Protein AF-A0A8X7QEF0-F1 (afdb_monomer_lite)

Secondary structure (DSSP, 8-state):
-----------------TT-SPP-TT-TTGGGB--------TTSTTS-EEEEEEEEEEETTEEEEEEEEEE----------

Sequence (81 aa):
MVTNKDKNEVVLDSGVYLRGPPVPANNKIVKFVDLSQLCRGPQNSPGHWLVTGVRLYLDKGKLCLHVKFALLHHQRLLGAS

Structure (mmCIF, N/CA/C/O backbone):
data_AF-A0A8X7QEF0-F1
#
_entry.id   AF-A0A8X7QEF0-F1
#
loop_
_atom_site.group_PDB
_atom_site.id
_atom_site.type_symbol
_atom_site.label_atom_id
_atom_site.label_alt_id
_atom_site.label_comp_id
_atom_site.label_asym_id
_atom_site.label_entity_id
_atom_site.label_seq_id
_atom_site.pdbx_PDB_ins_code
_atom_site.Cartn_x
_atom_site.Cartn_y
_atom_site.Cartn_z
_atom_site.occupancy
_atom_site.B_iso_or_equiv
_atom_site.auth_seq_id
_atom_site.auth_comp_id
_atom_site.auth_asym_id
_atom_site.auth_atom_id
_atom_site.pdbx_PDB_model_num
ATOM 1 N N . MET A 1 1 ? -24.557 41.389 9.681 1.00 36.62 1 MET A N 1
ATOM 2 C CA . MET A 1 1 ? -24.570 40.146 8.881 1.00 36.62 1 MET A CA 1
ATOM 3 C C . MET A 1 1 ? -23.325 39.352 9.246 1.00 36.62 1 MET A C 1
ATOM 5 O O .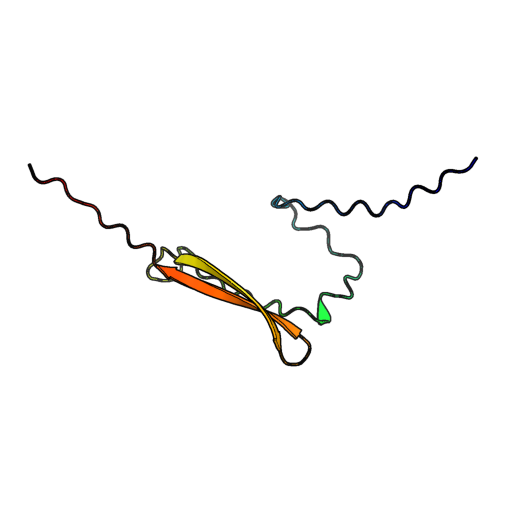 MET A 1 1 ? -22.237 39.751 8.860 1.00 36.62 1 MET A O 1
ATOM 9 N N . VAL A 1 2 ? -23.455 38.316 10.078 1.00 38.78 2 VAL A N 1
ATOM 10 C CA . VAL A 1 2 ? -22.327 37.447 10.451 1.00 38.78 2 VAL A CA 1
ATOM 11 C C . VAL A 1 2 ? -22.293 36.300 9.449 1.00 38.78 2 VAL A C 1
ATOM 13 O O . VAL A 1 2 ? -23.189 35.46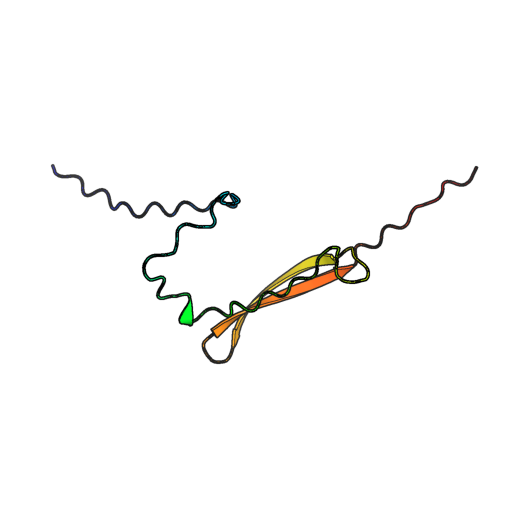1 9.437 1.00 38.78 2 VAL A O 1
ATOM 16 N N . THR A 1 3 ? -21.299 36.288 8.567 1.00 43.78 3 THR A N 1
ATOM 17 C CA . THR A 1 3 ? -21.080 35.181 7.634 1.00 43.78 3 THR A CA 1
ATOM 18 C C . THR A 1 3 ? -20.355 34.054 8.362 1.00 43.78 3 THR A C 1
ATOM 20 O O . THR A 1 3 ? -19.159 34.157 8.637 1.00 43.78 3 THR A O 1
ATOM 23 N N . ASN A 1 4 ? -21.078 32.978 8.675 1.00 49.84 4 ASN A N 1
ATOM 24 C CA . ASN A 1 4 ? -20.487 31.702 9.070 1.00 49.84 4 ASN A CA 1
ATOM 25 C C . ASN A 1 4 ? -19.756 31.114 7.856 1.00 49.84 4 ASN A C 1
ATOM 27 O O . ASN A 1 4 ? -20.386 30.642 6.913 1.00 49.84 4 ASN A O 1
ATOM 31 N N . LYS A 1 5 ? -18.423 31.188 7.858 1.00 49.75 5 LYS A N 1
ATOM 32 C CA . LYS A 1 5 ? -17.576 30.468 6.905 1.00 49.75 5 LYS A CA 1
ATOM 33 C C . LYS A 1 5 ? -17.226 29.135 7.552 1.00 49.75 5 LYS A C 1
ATOM 35 O O . LYS A 1 5 ? -16.374 29.095 8.435 1.00 49.75 5 LYS A O 1
ATOM 40 N N . ASP A 1 6 ? -17.922 28.079 7.148 1.00 54.78 6 ASP A N 1
ATOM 41 C CA . ASP A 1 6 ? -17.603 26.704 7.526 1.00 54.78 6 ASP A CA 1
ATOM 42 C C . ASP A 1 6 ? -16.195 26.380 6.990 1.00 54.78 6 ASP A C 1
ATOM 44 O O . ASP A 1 6 ? -15.969 26.314 5.782 1.00 54.78 6 ASP A O 1
ATOM 48 N N . LYS A 1 7 ? -15.201 26.321 7.886 1.00 53.88 7 LYS A N 1
ATOM 49 C CA . LYS A 1 7 ? -13.771 26.176 7.553 1.00 53.88 7 LYS A CA 1
ATOM 50 C C . LYS A 1 7 ? -13.353 24.705 7.471 1.00 53.88 7 LYS A C 1
ATOM 52 O O . LYS A 1 7 ? -12.358 24.321 8.076 1.00 53.88 7 LYS A O 1
ATOM 57 N N . ASN A 1 8 ? -14.087 23.883 6.730 1.00 60.16 8 ASN A N 1
ATOM 58 C CA . ASN A 1 8 ? -13.624 22.540 6.369 1.00 60.16 8 ASN A CA 1
ATOM 59 C C . ASN A 1 8 ? -13.107 22.532 4.928 1.00 60.16 8 ASN A C 1
ATOM 61 O O . ASN A 1 8 ? -13.647 21.866 4.048 1.00 60.16 8 ASN A O 1
ATOM 65 N N . GLU A 1 9 ? -12.052 23.309 4.682 1.00 58.94 9 GLU A N 1
ATOM 66 C CA . GLU A 1 9 ? -11.295 23.218 3.436 1.00 58.94 9 GLU A CA 1
ATOM 67 C C . GLU A 1 9 ? -10.422 21.960 3.499 1.00 58.94 9 GLU A C 1
ATOM 69 O O . GLU A 1 9 ? -9.364 21.935 4.129 1.00 58.94 9 GLU A O 1
ATOM 74 N N . VAL A 1 10 ? -10.911 20.877 2.897 1.00 58.59 10 VAL A N 1
ATOM 75 C CA . VAL A 1 10 ? -10.149 19.635 2.758 1.00 58.59 10 VAL A CA 1
ATOM 76 C C . VAL A 1 10 ? -9.170 19.821 1.603 1.00 58.59 10 VAL A C 1
ATOM 78 O O . VAL A 1 10 ? -9.520 19.643 0.438 1.00 58.59 10 VAL A O 1
ATOM 81 N N . VAL A 1 11 ? -7.940 20.211 1.932 1.00 58.88 11 VAL A N 1
ATOM 82 C CA . VAL A 1 11 ? -6.837 20.279 0.968 1.00 58.88 11 VAL A CA 1
ATOM 83 C C . VAL A 1 11 ? -6.402 18.852 0.625 1.00 58.88 11 VAL A C 1
ATOM 85 O O . VAL A 1 11 ? -5.881 18.128 1.472 1.00 58.88 11 VAL A O 1
ATOM 88 N N . LEU A 1 12 ? -6.647 18.442 -0.620 1.00 53.28 12 LEU A N 1
ATOM 89 C CA . LEU A 1 12 ? -6.234 17.157 -1.189 1.00 53.28 12 LEU A CA 1
ATOM 90 C C . LEU A 1 12 ? -4.954 17.379 -2.008 1.00 53.28 12 LEU A C 1
ATOM 92 O O . LEU A 1 12 ? -5.021 17.761 -3.172 1.00 53.28 12 LEU A O 1
ATOM 96 N N . ASP A 1 13 ? -3.792 17.171 -1.386 1.00 62.97 13 ASP A N 1
ATOM 97 C CA . ASP A 1 13 ? -2.475 17.278 -2.027 1.00 62.97 13 ASP A CA 1
ATOM 98 C C . ASP A 1 13 ? -1.676 15.974 -1.838 1.00 62.97 13 ASP A C 1
ATOM 100 O O . ASP A 1 13 ? -1.775 15.307 -0.808 1.00 62.97 13 ASP A O 1
ATOM 104 N N . SER A 1 14 ? -0.889 15.602 -2.849 1.00 59.38 14 SER A N 1
ATOM 105 C CA . SER A 1 14 ? 0.018 14.446 -2.852 1.00 59.38 14 SER A CA 1
ATOM 106 C C . SER A 1 14 ? 1.412 14.756 -2.283 1.00 59.38 14 SER A C 1
ATOM 108 O O . SER A 1 14 ? 2.326 13.941 -2.421 1.00 59.38 14 SER A O 1
ATOM 110 N N . GLY A 1 15 ? 1.608 15.938 -1.693 1.00 68.38 15 GLY A N 1
ATOM 111 C CA . GLY A 1 15 ? 2.890 16.398 -1.166 1.00 68.38 15 GLY A CA 1
ATOM 112 C C . GLY A 1 15 ? 3.535 15.441 -0.153 1.00 68.38 15 GLY A C 1
ATOM 113 O O . GLY A 1 15 ? 2.892 14.917 0.757 1.00 68.38 15 GLY A O 1
ATOM 114 N N . VAL A 1 16 ? 4.848 15.232 -0.292 1.00 53.81 16 VAL A N 1
ATOM 115 C CA . VAL A 1 16 ? 5.655 14.458 0.662 1.00 53.81 16 VAL A CA 1
ATOM 116 C C . VAL A 1 16 ? 6.042 15.362 1.833 1.00 53.81 16 VAL A C 1
ATOM 118 O O . VAL A 1 16 ? 6.785 16.330 1.673 1.00 53.81 16 VAL A O 1
ATOM 121 N N . TYR A 1 17 ? 5.550 15.050 3.031 1.00 58.22 17 TYR A N 1
ATOM 122 C CA . TYR A 1 17 ? 5.847 15.827 4.234 1.00 58.22 17 TYR A CA 1
ATOM 123 C C . TYR A 1 17 ? 7.271 15.550 4.740 1.00 58.22 17 TYR A C 1
ATOM 125 O O . TYR A 1 17 ? 7.548 14.477 5.274 1.00 58.22 17 TYR A O 1
ATOM 133 N N . LEU A 1 18 ? 8.156 16.549 4.655 1.00 61.56 18 LEU A N 1
ATOM 134 C CA . LEU A 1 18 ? 9.558 16.472 5.109 1.00 61.56 18 LEU A CA 1
ATOM 135 C C . LEU A 1 18 ? 9.725 16.074 6.592 1.00 61.56 18 LEU A C 1
ATOM 137 O O . LEU A 1 18 ? 10.770 15.557 6.971 1.00 61.56 18 LEU A O 1
ATOM 141 N N . ARG A 1 19 ? 8.706 16.302 7.436 1.00 67.06 19 ARG A N 1
ATOM 142 C CA . ARG A 1 19 ? 8.695 15.960 8.874 1.00 67.06 19 ARG A CA 1
ATOM 143 C C . ARG A 1 19 ? 7.721 14.827 9.231 1.00 67.06 19 ARG A C 1
ATOM 145 O O . ARG A 1 19 ? 7.447 14.606 10.408 1.00 67.06 19 ARG A O 1
ATOM 152 N N . GLY A 1 20 ? 7.196 14.137 8.219 1.00 59.38 20 GLY A N 1
ATOM 153 C CA . GLY A 1 20 ? 6.055 13.237 8.344 1.00 59.38 20 GLY A CA 1
ATOM 154 C C . GLY A 1 20 ? 4.719 13.995 8.327 1.00 59.38 20 GLY A C 1
ATOM 155 O O . GLY A 1 20 ? 4.683 15.192 8.630 1.00 59.38 20 GLY A O 1
ATOM 156 N N . PRO A 1 21 ? 3.619 13.336 7.922 1.00 58.94 21 PRO A N 1
ATOM 157 C CA . PRO A 1 21 ? 2.301 13.952 7.949 1.00 58.94 21 PRO A CA 1
ATOM 158 C C . PRO A 1 21 ? 1.990 14.446 9.370 1.00 58.94 21 PRO A C 1
ATOM 160 O O . PRO A 1 21 ? 2.333 13.748 10.331 1.00 58.94 21 PRO A O 1
ATOM 163 N N . PRO A 1 22 ? 1.360 15.624 9.538 1.00 67.12 22 PRO A N 1
ATOM 164 C CA . PRO A 1 22 ? 0.911 16.066 10.853 1.00 67.12 22 PRO A CA 1
ATOM 165 C C . PRO A 1 22 ? 0.076 14.950 11.489 1.00 67.12 22 PRO A C 1
ATOM 167 O O . PRO A 1 22 ? -0.850 14.434 10.861 1.00 67.12 22 PRO A O 1
ATOM 170 N N . VAL A 1 23 ? 0.455 14.5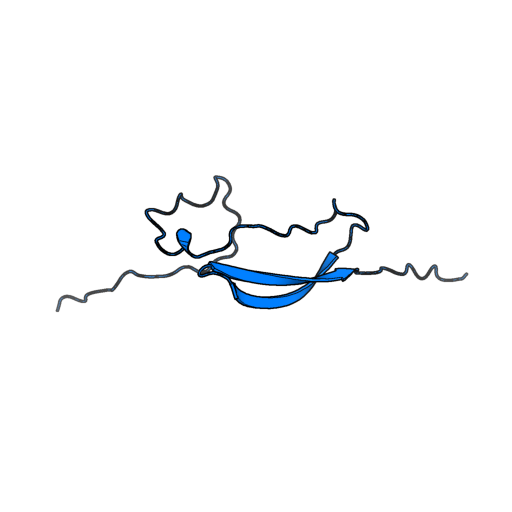33 12.703 1.00 62.28 23 VAL A N 1
ATOM 171 C CA . VAL A 1 23 ? -0.187 13.417 13.411 1.00 62.28 23 VAL A CA 1
ATOM 172 C C . VAL A 1 23 ? -1.692 13.692 13.447 1.00 62.28 23 VAL A C 1
ATOM 174 O O . VAL A 1 23 ? -2.089 14.7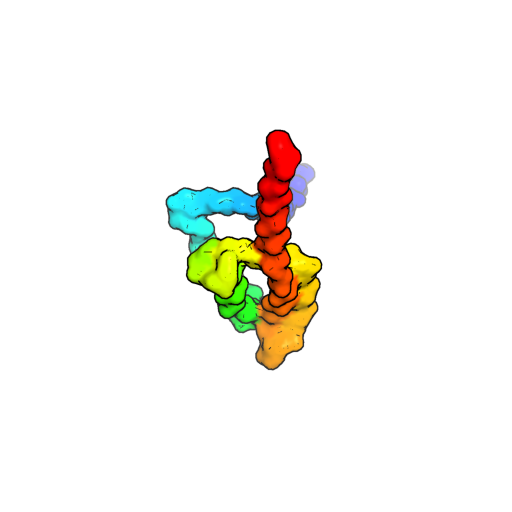22 14.001 1.00 62.28 23 VAL A O 1
ATOM 177 N N . PRO A 1 24 ? -2.542 12.838 12.848 1.00 60.19 24 PRO A N 1
ATOM 178 C CA . PRO A 1 24 ? -3.953 13.154 12.748 1.00 60.19 24 PRO A CA 1
ATOM 179 C C . PRO A 1 24 ? -4.559 13.164 14.148 1.00 60.19 24 PRO A C 1
ATOM 181 O O . PRO A 1 24 ? -4.611 12.131 14.821 1.00 60.19 24 PRO A O 1
ATOM 184 N N . ALA A 1 25 ? -5.033 14.327 14.589 1.00 59.12 25 ALA A N 1
ATOM 185 C CA . ALA A 1 25 ? -5.854 14.435 15.781 1.00 59.12 25 ALA A CA 1
ATOM 186 C C . ALA A 1 25 ? -7.137 13.618 15.549 1.00 59.12 25 ALA A C 1
ATOM 188 O O . ALA A 1 25 ? -8.034 14.049 14.835 1.00 59.12 25 ALA A O 1
ATOM 189 N N . ASN A 1 26 ? -7.208 12.412 16.123 1.00 63.53 26 ASN A N 1
ATOM 190 C CA . ASN A 1 26 ? -8.406 11.566 16.146 1.00 63.53 26 ASN A CA 1
ATOM 191 C C . ASN A 1 26 ? -9.057 11.323 14.762 1.00 63.53 26 ASN A C 1
ATOM 193 O O . ASN A 1 26 ? -10.208 11.694 14.518 1.00 63.53 26 ASN A O 1
ATOM 197 N N . ASN A 1 27 ? -8.364 10.624 13.858 1.00 70.00 27 ASN A N 1
ATOM 198 C CA . ASN A 1 27 ? -9.019 10.104 12.656 1.00 70.00 27 ASN A CA 1
ATOM 199 C C . ASN A 1 27 ? -9.821 8.833 12.980 1.00 70.00 27 ASN A C 1
ATOM 201 O O . ASN A 1 27 ? -9.338 7.709 12.840 1.00 70.00 27 ASN A O 1
ATOM 205 N N . LYS A 1 28 ? -11.095 9.014 13.359 1.00 76.38 28 LYS A N 1
ATOM 206 C CA . LYS A 1 28 ? -12.067 7.940 13.665 1.00 76.38 28 LYS A CA 1
ATOM 207 C C . LYS A 1 28 ? -12.249 6.905 12.547 1.00 76.38 28 LYS A C 1
ATOM 209 O O . LYS A 1 28 ? -12.815 5.848 12.805 1.00 76.38 28 LYS A O 1
ATOM 214 N N . ILE A 1 29 ? -11.816 7.211 11.325 1.00 77.56 29 ILE A N 1
ATOM 215 C CA . ILE A 1 29 ? -11.949 6.347 10.146 1.00 77.56 29 ILE A CA 1
ATOM 216 C C . ILE A 1 29 ? -10.806 5.322 10.072 1.00 77.56 29 ILE A C 1
ATOM 218 O O . ILE A 1 29 ? -11.020 4.218 9.585 1.00 77.56 29 ILE A O 1
ATOM 222 N N . VAL A 1 30 ? -9.624 5.622 10.631 1.00 79.75 30 VAL A N 1
ATOM 223 C CA . VAL A 1 30 ? -8.421 4.769 10.520 1.00 79.75 30 VAL A CA 1
ATOM 224 C C . VAL A 1 30 ? -8.640 3.371 11.106 1.00 79.75 30 VAL A C 1
ATOM 226 O O . VAL A 1 30 ? -8.139 2.399 10.556 1.00 79.75 30 VAL A O 1
ATOM 229 N N . LYS A 1 31 ? -9.458 3.232 12.159 1.00 82.44 31 LYS A N 1
ATOM 230 C CA . LYS A 1 31 ? -9.815 1.920 12.742 1.00 82.44 31 LYS A CA 1
ATOM 231 C C . LYS A 1 31 ? -10.552 0.987 11.775 1.00 82.44 31 LYS A C 1
ATOM 233 O O . LYS A 1 31 ? -10.570 -0.221 11.996 1.00 82.44 31 LYS A O 1
ATOM 238 N N . PHE A 1 32 ? -11.170 1.545 10.737 1.00 85.69 32 PHE A N 1
ATOM 239 C CA . PHE A 1 32 ? -11.881 0.799 9.709 1.00 85.69 32 PHE A CA 1
ATOM 240 C C . PHE A 1 32 ? -11.057 0.633 8.441 1.00 85.69 32 PHE A C 1
ATOM 242 O O . PHE A 1 32 ? -11.571 0.048 7.507 1.00 85.69 32 PHE A O 1
ATOM 249 N N . VAL A 1 33 ? -9.829 1.141 8.352 1.00 84.62 33 VAL A N 1
ATOM 250 C CA . VAL A 1 33 ? -9.004 1.007 7.147 1.00 84.62 33 VAL A CA 1
ATOM 251 C C . VAL A 1 33 ? -7.993 -0.107 7.370 1.00 84.62 33 VAL A C 1
ATOM 253 O O . VAL A 1 33 ? -7.351 -0.172 8.421 1.00 84.62 33 VAL A O 1
ATOM 256 N N . ASP A 1 34 ? -7.850 -0.999 6.394 1.00 83.50 34 ASP A N 1
ATOM 257 C CA . ASP A 1 34 ? -6.689 -1.874 6.367 1.00 83.50 34 ASP A CA 1
ATOM 258 C C . ASP A 1 34 ? -5.456 -1.063 5.953 1.00 83.50 34 ASP A C 1
ATOM 260 O O . ASP A 1 34 ? -5.363 -0.560 4.835 1.00 83.50 34 ASP A O 1
ATOM 264 N N . LEU A 1 35 ? -4.528 -0.908 6.894 1.00 77.62 35 LEU A N 1
ATOM 265 C CA . LEU A 1 35 ? -3.267 -0.195 6.700 1.00 77.62 35 LEU A CA 1
ATOM 266 C C . LEU A 1 35 ? -2.158 -1.117 6.175 1.00 77.62 35 LEU A C 1
ATOM 268 O O . LEU A 1 35 ? -1.013 -0.679 6.061 1.00 77.62 35 LEU A O 1
ATOM 272 N N . SER A 1 36 ? -2.463 -2.390 5.895 1.00 77.81 36 SER A N 1
ATOM 273 C CA . SER A 1 36 ? -1.498 -3.310 5.308 1.00 77.81 36 SER A CA 1
ATOM 274 C C . SER A 1 36 ? -1.076 -2.802 3.923 1.00 77.81 36 SER A C 1
ATOM 276 O O . SER A 1 36 ? -1.840 -2.769 2.958 1.00 77.81 36 SER A O 1
ATOM 278 N N . GLN A 1 37 ? 0.161 -2.313 3.832 1.00 66.94 37 GLN A N 1
ATOM 279 C CA . GLN A 1 37 ? 0.685 -1.762 2.592 1.00 66.94 37 GLN A CA 1
ATOM 280 C C . GLN A 1 37 ? 1.296 -2.881 1.748 1.00 66.94 37 GLN A C 1
ATOM 282 O O . GLN A 1 37 ? 2.284 -3.509 2.130 1.00 66.94 37 GLN A O 1
ATOM 287 N N . LEU A 1 38 ? 0.735 -3.108 0.561 1.00 66.88 38 LEU A N 1
ATOM 288 C CA . LEU A 1 38 ? 1.309 -4.006 -0.438 1.00 66.88 38 LEU A CA 1
ATOM 289 C C . LEU A 1 38 ? 2.321 -3.228 -1.289 1.00 66.88 38 LEU A C 1
ATOM 291 O O . LEU A 1 38 ? 2.007 -2.710 -2.359 1.00 66.88 38 LEU A O 1
ATOM 295 N N . CYS A 1 39 ? 3.551 -3.123 -0.790 1.00 64.88 39 CYS A N 1
ATOM 296 C CA . CYS A 1 39 ? 4.659 -2.533 -1.534 1.00 64.88 39 CYS A CA 1
ATOM 297 C C . CYS A 1 39 ? 5.266 -3.569 -2.482 1.00 64.88 39 CYS A C 1
ATOM 299 O O . CYS A 1 39 ? 5.937 -4.502 -2.044 1.00 64.88 39 CYS A O 1
ATOM 301 N N . ARG A 1 40 ? 5.060 -3.387 -3.789 1.00 69.69 40 ARG A N 1
ATOM 302 C CA . ARG A 1 40 ? 5.911 -3.989 -4.821 1.00 69.69 40 ARG A CA 1
ATOM 303 C C . ARG A 1 40 ? 6.680 -2.864 -5.494 1.00 69.69 40 ARG A C 1
ATOM 305 O O . ARG A 1 40 ? 6.132 -2.148 -6.324 1.00 69.69 40 ARG A O 1
ATOM 312 N N . GLY A 1 41 ? 7.913 -2.659 -5.051 1.00 67.88 41 GLY A N 1
ATOM 313 C CA . GLY A 1 41 ? 8.804 -1.619 -5.549 1.00 67.88 41 GLY A CA 1
ATOM 314 C C . GLY A 1 41 ? 9.996 -2.189 -6.319 1.00 67.88 41 GLY A C 1
ATOM 315 O O . GLY A 1 41 ? 10.079 -3.402 -6.524 1.00 67.88 41 GLY A O 1
ATOM 316 N N . PRO A 1 42 ? 10.959 -1.332 -6.695 1.00 66.88 42 PRO A N 1
ATOM 317 C CA . PRO A 1 42 ? 12.191 -1.742 -7.372 1.00 66.88 42 PRO A CA 1
ATOM 318 C C . PRO A 1 42 ? 12.989 -2.814 -6.625 1.00 66.88 42 PRO A C 1
ATOM 320 O O . PRO A 1 42 ? 13.651 -3.644 -7.238 1.00 66.88 42 PRO A O 1
ATOM 323 N N . GLN A 1 43 ? 12.871 -2.841 -5.294 1.00 77.75 43 GLN A N 1
ATOM 324 C CA . GLN A 1 43 ? 13.530 -3.825 -4.438 1.00 77.75 43 GLN A CA 1
ATOM 325 C C . GLN A 1 43 ? 12.887 -5.225 -4.498 1.00 77.75 43 GLN A C 1
ATOM 327 O O . GLN A 1 43 ? 13.465 -6.197 -4.017 1.00 77.75 43 GLN A O 1
ATOM 332 N N . ASN A 1 44 ? 11.688 -5.356 -5.072 1.00 73.12 44 ASN A N 1
ATOM 333 C CA . ASN A 1 44 ? 10.989 -6.629 -5.198 1.00 73.12 44 ASN A CA 1
ATOM 334 C C . ASN A 1 44 ? 11.233 -7.210 -6.593 1.00 73.12 44 ASN A C 1
ATOM 336 O O . ASN A 1 44 ? 10.716 -6.682 -7.577 1.00 73.12 44 ASN A O 1
ATOM 340 N N . SER A 1 45 ? 11.980 -8.314 -6.685 1.00 71.38 45 SER A N 1
ATOM 341 C CA . SER A 1 45 ? 12.242 -9.006 -7.957 1.00 71.38 45 SER A CA 1
ATOM 342 C C . SER A 1 45 ? 10.940 -9.294 -8.724 1.00 71.38 45 SER A C 1
ATOM 344 O O . SER A 1 45 ? 9.978 -9.751 -8.096 1.00 71.38 45 SER A O 1
ATOM 346 N N . PRO A 1 46 ? 10.871 -9.032 -10.048 1.00 78.56 46 PRO A N 1
ATOM 347 C CA . PRO A 1 46 ? 11.945 -8.607 -10.966 1.00 78.56 46 PRO A CA 1
ATOM 348 C C . PRO A 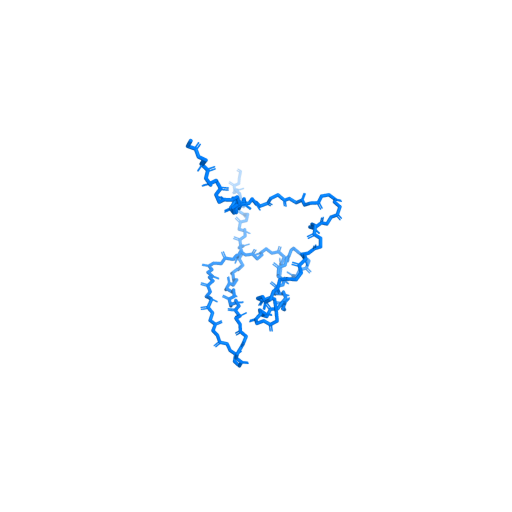1 46 ? 12.140 -7.077 -11.130 1.00 78.56 46 PRO A C 1
ATOM 350 O O . PRO A 1 46 ? 12.751 -6.626 -12.096 1.00 78.56 46 PRO A O 1
ATOM 353 N N . GLY A 1 47 ? 11.647 -6.257 -10.197 1.00 74.50 47 GLY A N 1
ATOM 354 C CA . GLY A 1 47 ? 12.076 -4.859 -10.015 1.00 74.50 47 GLY A CA 1
ATOM 355 C C . GLY A 1 47 ? 11.330 -3.784 -10.816 1.00 74.50 47 GLY A C 1
ATOM 356 O O . GLY A 1 47 ? 11.526 -2.602 -10.560 1.00 74.50 47 GLY A O 1
ATOM 357 N N . HIS A 1 48 ? 10.432 -4.148 -11.735 1.00 78.19 48 HIS A N 1
ATOM 358 C CA . HIS A 1 48 ? 9.660 -3.186 -12.539 1.00 78.19 48 HIS A CA 1
ATOM 359 C C . HIS A 1 48 ? 8.161 -3.478 -12.454 1.00 78.19 48 HIS A C 1
ATOM 361 O O . HIS A 1 48 ? 7.570 -4.058 -13.364 1.00 78.19 48 HIS A O 1
ATOM 367 N N . TRP A 1 49 ? 7.540 -3.107 -11.336 1.00 82.38 49 TRP A N 1
ATOM 368 C CA . TRP A 1 49 ? 6.111 -3.314 -11.110 1.00 82.38 49 TRP A CA 1
ATOM 369 C C . TRP A 1 49 ? 5.310 -2.076 -11.515 1.00 82.38 49 TRP A C 1
ATOM 371 O O . TRP A 1 49 ? 5.557 -0.978 -11.024 1.00 82.38 49 TRP A O 1
ATOM 381 N N . LEU A 1 50 ? 4.322 -2.265 -12.385 1.00 85.69 50 LEU A N 1
ATOM 382 C CA . LEU A 1 50 ? 3.332 -1.264 -12.758 1.00 85.69 50 LEU A CA 1
ATOM 383 C C . LEU A 1 50 ? 2.004 -1.595 -12.081 1.00 85.69 50 LEU A C 1
ATOM 385 O O . LEU A 1 50 ? 1.529 -2.729 -12.164 1.00 85.69 50 LEU A O 1
ATOM 389 N N . VAL A 1 51 ? 1.374 -0.608 -11.447 1.00 88.12 51 VAL A N 1
ATOM 390 C CA . VAL A 1 51 ? -0.012 -0.740 -10.989 1.00 88.12 51 VAL A CA 1
ATOM 391 C C . VAL A 1 51 ? -0.930 -0.626 -12.200 1.00 88.12 51 VAL A C 1
ATOM 393 O O . VAL A 1 51 ? -0.965 0.408 -12.858 1.00 88.12 51 VAL A O 1
ATOM 396 N N . THR A 1 52 ? -1.673 -1.688 -12.495 1.00 91.62 52 THR A N 1
ATOM 397 C CA . THR A 1 52 ? -2.582 -1.738 -13.653 1.00 91.62 52 THR A CA 1
ATOM 398 C C . THR A 1 52 ? -4.043 -1.561 -13.274 1.00 91.62 52 THR A C 1
ATOM 400 O O . THR A 1 52 ? -4.887 -1.343 -14.138 1.00 91.62 52 THR A O 1
ATOM 403 N N . GLY A 1 53 ? -4.369 -1.644 -11.987 1.00 92.44 53 GLY A N 1
ATOM 404 C CA . GLY A 1 53 ? -5.724 -1.415 -11.522 1.00 92.44 53 GLY A CA 1
ATOM 405 C C . GLY A 1 53 ? -5.852 -1.519 -10.017 1.00 92.44 53 GLY A C 1
ATOM 406 O O . GLY A 1 53 ? -4.989 -2.063 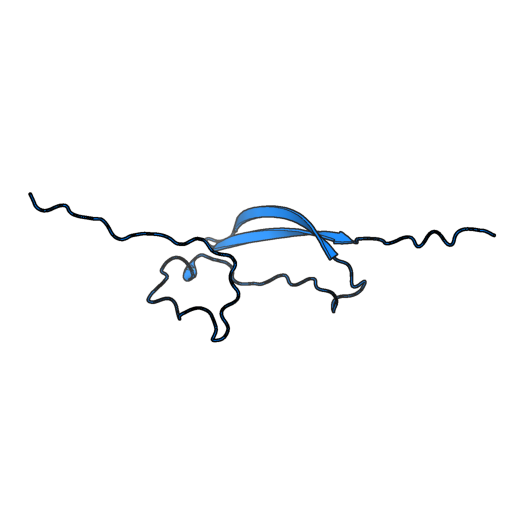-9.325 1.00 92.44 53 GLY A O 1
ATOM 407 N N . VAL A 1 54 ? -6.973 -1.009 -9.522 1.00 92.38 54 VAL A N 1
ATOM 408 C CA . VAL A 1 54 ? -7.278 -0.981 -8.099 1.00 92.38 54 VAL A CA 1
ATOM 409 C C . VAL A 1 54 ? -8.758 -1.249 -7.856 1.00 92.38 54 VAL A C 1
ATOM 411 O O . VAL A 1 54 ? -9.614 -0.842 -8.641 1.00 92.38 54 VAL A O 1
ATOM 414 N N . ARG A 1 55 ? -9.062 -1.949 -6.762 1.00 91.94 55 ARG A N 1
ATOM 415 C CA . ARG A 1 55 ? -10.422 -2.166 -6.272 1.00 91.94 55 ARG A CA 1
ATOM 416 C C . ARG A 1 55 ? -10.491 -1.831 -4.789 1.00 91.94 55 ARG A C 1
ATOM 418 O O . ARG A 1 55 ? -9.785 -2.436 -3.989 1.00 91.94 55 ARG A O 1
ATOM 425 N N . LEU A 1 56 ? -11.388 -0.916 -4.439 1.00 91.94 56 LEU A N 1
ATOM 426 C CA . LEU A 1 56 ? -11.787 -0.655 -3.060 1.00 91.94 56 LEU A CA 1
ATOM 427 C C . LEU A 1 56 ? -12.925 -1.609 -2.684 1.00 91.94 56 LEU A C 1
ATOM 429 O O . LEU A 1 56 ? -13.876 -1.772 -3.452 1.00 91.94 56 LEU A O 1
ATOM 433 N N . TYR A 1 57 ? -12.823 -2.272 -1.538 1.00 91.94 57 TYR A N 1
ATOM 434 C CA . TYR A 1 57 ? -13.841 -3.207 -1.065 1.00 91.94 57 TYR A CA 1
ATOM 435 C C . TYR A 1 57 ? -13.852 -3.277 0.462 1.00 91.94 57 TYR A C 1
ATOM 437 O O . TYR A 1 57 ? -12.940 -2.790 1.123 1.00 91.94 57 TYR A O 1
ATOM 445 N N . LEU A 1 58 ? -14.911 -3.858 1.020 1.00 93.12 58 LEU A N 1
ATOM 446 C CA . LEU A 1 58 ? -15.051 -4.075 2.455 1.00 93.12 58 LEU A CA 1
ATOM 447 C C . LEU A 1 58 ? -14.810 -5.559 2.754 1.00 93.12 58 LEU A C 1
ATOM 449 O O . LEU A 1 58 ? -15.479 -6.411 2.172 1.00 93.12 58 LEU A O 1
ATOM 453 N N . ASP A 1 59 ? -13.882 -5.864 3.658 1.00 91.06 59 ASP A N 1
ATOM 454 C CA . ASP A 1 59 ? -13.618 -7.212 4.162 1.00 91.06 59 ASP A CA 1
ATOM 455 C C . ASP A 1 59 ? -13.608 -7.208 5.691 1.00 91.06 59 ASP A C 1
ATOM 457 O O . ASP A 1 59 ? -12.900 -6.423 6.318 1.00 91.06 59 ASP A O 1
ATOM 461 N N . LYS A 1 60 ? -14.431 -8.062 6.311 1.00 90.81 60 LYS A N 1
ATOM 462 C CA . LYS A 1 60 ? -14.533 -8.211 7.781 1.00 90.81 60 LYS A CA 1
ATOM 463 C C . LYS A 1 60 ? -14.664 -6.879 8.546 1.00 90.81 60 LYS A C 1
ATOM 465 O O . LYS A 1 60 ? -14.102 -6.712 9.626 1.00 90.81 60 LYS A O 1
ATOM 470 N N . GLY A 1 61 ? -15.400 -5.919 7.982 1.00 89.38 61 GLY A N 1
ATOM 471 C CA . GLY A 1 61 ? -15.601 -4.593 8.582 1.00 89.38 61 GLY A CA 1
ATOM 472 C C . GLY A 1 61 ? -14.422 -3.626 8.422 1.00 89.38 61 GLY A C 1
ATOM 473 O O . GLY A 1 61 ? -14.446 -2.546 9.014 1.00 89.38 61 GLY A O 1
ATOM 474 N N . LYS A 1 62 ? -13.415 -3.986 7.619 1.00 90.12 62 LYS A N 1
ATOM 475 C CA . LYS A 1 62 ? -12.316 -3.114 7.206 1.00 90.12 62 LYS A CA 1
ATOM 476 C C . LYS A 1 62 ? -12.405 -2.773 5.721 1.00 90.12 62 LYS A C 1
ATOM 478 O O . LYS A 1 62 ? -12.711 -3.615 4.884 1.00 90.12 62 LYS A O 1
ATOM 483 N N . LEU A 1 63 ? -12.152 -1.515 5.405 1.00 91.25 63 LEU A N 1
ATOM 484 C CA . LEU A 1 63 ? -11.995 -0.967 4.075 1.00 91.25 63 LEU A CA 1
ATOM 485 C C . LEU A 1 63 ? -10.608 -1.355 3.559 1.00 91.25 63 LEU A C 1
ATOM 487 O O . LEU A 1 63 ? -9.594 -0.906 4.095 1.00 91.25 63 LEU A O 1
ATOM 491 N N . CYS A 1 64 ? -10.584 -2.184 2.524 1.00 90.06 64 CYS A N 1
ATOM 492 C CA . CYS A 1 64 ? -9.381 -2.765 1.948 1.00 90.06 64 CYS A CA 1
ATOM 493 C C . CYS A 1 64 ? -9.193 -2.301 0.502 1.00 90.06 64 CYS A C 1
ATOM 495 O O . CYS A 1 64 ? -10.156 -2.090 -0.242 1.00 90.06 64 CYS A O 1
ATOM 497 N N . LEU A 1 65 ? -7.931 -2.191 0.088 1.00 89.62 65 LEU A N 1
ATOM 498 C CA . LEU A 1 65 ? -7.550 -1.811 -1.266 1.00 89.62 65 LEU A CA 1
ATOM 499 C C . LEU A 1 65 ? -6.801 -2.966 -1.935 1.00 89.62 65 LEU A C 1
ATOM 501 O O . LEU A 1 65 ? -5.664 -3.266 -1.585 1.00 89.62 65 LEU A O 1
ATOM 505 N N . HIS A 1 66 ? -7.421 -3.611 -2.923 1.00 88.88 66 HIS A N 1
ATOM 506 C CA . HIS A 1 66 ? -6.751 -4.636 -3.717 1.00 88.88 66 HIS A CA 1
ATOM 507 C C . HIS A 1 66 ? -6.130 -3.987 -4.949 1.00 88.88 66 HIS A C 1
ATOM 509 O O . HIS A 1 66 ? -6.834 -3.464 -5.816 1.00 88.88 66 HIS A O 1
ATOM 515 N N . VAL A 1 67 ? -4.805 -4.044 -5.029 1.00 88.25 67 VAL A N 1
ATOM 516 C CA . VAL A 1 67 ? -4.022 -3.507 -6.142 1.00 88.25 67 VAL A CA 1
ATOM 517 C C . VAL A 1 67 ? -3.576 -4.645 -7.057 1.00 88.25 67 VAL A C 1
ATOM 519 O O . VAL A 1 67 ? -3.027 -5.647 -6.594 1.00 88.25 67 VAL A O 1
ATOM 522 N N . LYS A 1 68 ? -3.797 -4.488 -8.364 1.00 89.12 68 LYS A N 1
ATOM 523 C CA . LYS A 1 68 ? -3.248 -5.377 -9.390 1.00 89.12 68 LYS A CA 1
ATOM 524 C C . LYS A 1 68 ? -1.943 -4.800 -9.917 1.00 89.12 68 LYS A C 1
ATOM 526 O O . LYS A 1 68 ? -1.879 -3.629 -10.288 1.00 89.12 68 LYS A O 1
ATOM 531 N N . PHE A 1 69 ? -0.930 -5.654 -9.981 1.00 86.62 69 PHE A N 1
ATOM 532 C CA . PHE A 1 69 ? 0.381 -5.314 -10.510 1.00 86.62 69 PHE A CA 1
ATOM 533 C C . PHE A 1 69 ? 0.660 -6.128 -11.770 1.00 86.62 69 PHE A C 1
ATOM 535 O O . PHE A 1 69 ? 0.333 -7.314 -11.829 1.00 86.62 69 PHE A O 1
ATOM 542 N N . ALA A 1 70 ? 1.303 -5.503 -12.746 1.00 86.12 70 ALA A N 1
ATOM 543 C CA . ALA A 1 70 ? 1.923 -6.170 -13.879 1.00 86.12 70 ALA A CA 1
ATOM 544 C C . ALA A 1 70 ? 3.412 -5.833 -13.914 1.00 86.12 70 ALA A C 1
ATOM 546 O O . ALA A 1 70 ? 3.857 -4.867 -13.295 1.00 86.12 70 ALA A O 1
ATOM 547 N N . LEU A 1 71 ? 4.184 -6.634 -14.638 1.00 87.31 71 LEU A N 1
ATOM 548 C CA . LEU A 1 71 ? 5.587 -6.342 -14.873 1.00 87.31 71 LEU A CA 1
ATOM 549 C C . LEU A 1 71 ? 5.737 -5.491 -16.119 1.00 87.31 71 LEU A C 1
ATOM 551 O O . LEU A 1 71 ? 5.252 -5.853 -17.189 1.00 87.31 71 LEU A O 1
ATOM 555 N N . LEU A 1 72 ? 6.436 -4.372 -15.972 1.00 79.69 72 LEU A N 1
ATOM 556 C CA . LEU A 1 72 ? 6.874 -3.588 -17.108 1.00 79.69 72 LEU A CA 1
ATOM 557 C C . LEU A 1 72 ? 8.121 -4.263 -17.684 1.00 79.69 72 LEU A C 1
ATOM 559 O O . LEU A 1 72 ? 9.232 -4.090 -17.187 1.00 79.69 72 LEU A O 1
ATOM 563 N N . HIS A 1 73 ? 7.925 -5.083 -18.713 1.00 73.62 73 HIS A N 1
ATOM 564 C CA . HIS A 1 73 ? 9.025 -5.708 -19.435 1.00 73.62 73 HIS A CA 1
ATOM 565 C C . HIS A 1 73 ? 9.592 -4.719 -20.459 1.00 73.62 73 HIS A C 1
ATOM 567 O O . HIS A 1 73 ? 8.963 -4.435 -21.478 1.00 73.62 73 HIS A O 1
ATOM 573 N N . HIS A 1 74 ? 10.787 -4.193 -20.192 1.00 69.12 74 HIS A N 1
ATOM 574 C CA . HIS A 1 74 ? 11.554 -3.458 -21.192 1.00 69.12 74 HIS A CA 1
ATOM 575 C C . HIS A 1 74 ? 12.280 -4.480 -22.077 1.00 69.12 74 HIS A C 1
ATOM 577 O O . HIS A 1 74 ? 13.150 -5.217 -21.617 1.00 69.12 74 HIS A O 1
ATOM 583 N N . GLN A 1 75 ? 11.915 -4.536 -23.354 1.00 63.75 75 GLN A N 1
ATOM 584 C CA . GLN A 1 75 ? 12.691 -5.265 -24.346 1.00 63.75 75 GLN A CA 1
ATOM 585 C C . GLN A 1 75 ? 13.621 -4.253 -25.010 1.00 63.75 75 GLN A C 1
ATOM 587 O O . GLN A 1 75 ? 13.181 -3.426 -25.808 1.00 63.75 75 GLN A O 1
ATOM 592 N N . ARG A 1 76 ? 14.909 -4.277 -24.646 1.00 65.12 76 ARG A N 1
ATOM 593 C CA . ARG A 1 76 ? 15.929 -3.531 -25.385 1.00 65.12 76 ARG A CA 1
ATOM 594 C C . ARG A 1 76 ? 16.017 -4.159 -26.768 1.00 65.12 76 ARG A C 1
ATOM 596 O O . ARG A 1 76 ? 16.617 -5.218 -26.927 1.00 65.12 76 ARG A O 1
ATOM 603 N N . LEU A 1 77 ? 15.399 -3.530 -27.762 1.00 68.75 77 LEU A N 1
ATOM 604 C CA . LEU A 1 77 ? 15.696 -3.842 -29.151 1.00 68.75 77 LEU A CA 1
ATOM 605 C C . LEU A 1 77 ? 17.128 -3.365 -29.386 1.00 68.75 77 LEU A C 1
ATOM 607 O O . LEU A 1 77 ? 17.377 -2.177 -29.582 1.00 68.75 77 LEU A O 1
ATOM 611 N N . LEU A 1 78 ? 18.086 -4.283 -29.257 1.00 66.69 78 LEU A N 1
ATOM 612 C CA . LEU A 1 78 ? 19.415 -4.080 -29.810 1.00 66.69 78 LEU A CA 1
ATOM 613 C C . LEU A 1 78 ? 19.203 -3.942 -31.315 1.00 66.69 78 LEU A C 1
ATOM 615 O O . LEU A 1 78 ? 18.919 -4.925 -31.998 1.00 66.69 78 LEU A O 1
ATOM 619 N N . GLY A 1 79 ? 19.231 -2.694 -31.784 1.00 60.53 79 GLY A N 1
ATOM 620 C CA . GLY A 1 79 ? 19.282 -2.377 -33.199 1.00 60.53 79 GLY A CA 1
ATOM 621 C C . GLY A 1 79 ? 20.431 -3.165 -33.802 1.00 60.53 79 GLY A C 1
ATOM 622 O O . GLY A 1 79 ? 21.575 -3.047 -33.363 1.00 60.53 79 GLY A O 1
ATOM 623 N N . ALA A 1 80 ? 20.080 -4.049 -34.724 1.00 56.97 80 ALA A N 1
ATOM 624 C CA . ALA A 1 80 ? 21.037 -4.716 -35.568 1.00 56.97 80 ALA A CA 1
ATOM 625 C C . ALA A 1 80 ? 21.677 -3.676 -36.498 1.00 56.97 80 ALA A C 1
ATOM 627 O O . ALA A 1 80 ? 20.953 -2.935 -37.161 1.00 56.97 80 ALA A O 1
ATOM 628 N N . SER A 1 81 ? 23.009 -3.753 -36.557 1.00 54.59 81 SER A N 1
ATOM 629 C CA . SER A 1 81 ? 23.953 -3.114 -37.486 1.00 54.59 81 SER A CA 1
ATOM 630 C C . SER A 1 81 ? 24.231 -1.621 -37.352 1.00 54.59 81 SER A C 1
ATOM 632 O O . SER A 1 81 ? 23.299 -0.810 -37.194 1.00 54.59 81 SER A O 1
#

InterPro domains:
  IPR044663 MACPF domain-containing protein CAD1/NSL1-like [PTHR33199] (6-74)

Radius of gyration: 20.68 Å; chains: 1; bounding box: 48×49×54 Å

pLDDT: mean 72.23, std 14.35, range [36.62, 93.12]

Foldseek 3Di:
DDDPDPPPPPDDDPDDDPVDDDDDPDPVCVVQEDPPDPDDACPHPVRAKDFPDWDWDHDPSHTYIDTDIDGDDDDPPPDDD

Organism: Brassica carinata (NCBI:txid52824)